Protein AF-A0A819N0I3-F1 (afdb_monomer_lite)

Radius of gyration: 22.94 Å; chains: 1; bounding box: 44×34×53 Å

pLDDT: mean 92.09, std 8.11, range [48.84, 97.81]

Secondary structure (DSSP, 8-state):
---SGGGS-HHHHHHHHHHHHHHT---SPPPHHHHHHHHHHHHSHHHHHHHHHHHH--HHHHHHHHHHHHHHHHHHHHHHHH-SSS-HHHHHHHHHHHH--

Sequence (101 aa):
MIDRIDQMPKQFQMIKQNFLKVFIGTKSQQSRTIECATFVNTNMDFAVAKLYIQKYFDENARNQSMEMIEYIRNAFVDIVQLSSWMDPVSKSKAIEKVSSK

Structure (mmCIF, N/CA/C/O backbone):
data_AF-A0A819N0I3-F1
#
_entry.id   AF-A0A819N0I3-F1
#
loop_
_atom_site.group_PDB
_atom_site.id
_atom_site.type_symbol
_atom_site.label_atom_id
_atom_site.label_alt_id
_atom_site.label_comp_id
_atom_site.label_asym_id
_atom_site.label_entity_id
_atom_site.label_seq_id
_atom_site.pdbx_PDB_ins_code
_atom_site.Cartn_x
_atom_site.Cartn_y
_atom_site.Cartn_z
_atom_site.occupancy
_atom_site.B_iso_or_equiv
_atom_site.auth_seq_id
_atom_site.auth_comp_id
_atom_site.auth_asym_id
_atom_site.auth_atom_id
_atom_site.pdbx_PDB_model_num
ATOM 1 N N . MET A 1 1 ? -6.134 2.658 -18.671 1.00 48.84 1 MET A N 1
ATOM 2 C CA . MET A 1 1 ? -5.833 2.417 -20.100 1.00 48.84 1 MET A CA 1
ATOM 3 C C . MET A 1 1 ? -4.337 2.183 -20.204 1.00 48.84 1 MET A C 1
ATOM 5 O O . MET A 1 1 ? -3.594 3.033 -19.736 1.00 48.84 1 MET A O 1
ATOM 9 N N . ILE A 1 2 ? -3.900 1.023 -20.699 1.00 57.78 2 ILE A N 1
ATOM 10 C CA . ILE A 1 2 ? -2.467 0.731 -20.854 1.00 57.78 2 ILE A CA 1
ATOM 11 C C . ILE A 1 2 ? -1.966 1.528 -22.058 1.00 57.78 2 ILE A C 1
ATOM 13 O O . ILE A 1 2 ? -2.455 1.327 -23.171 1.00 57.78 2 ILE A O 1
ATOM 17 N N . ASP A 1 3 ? -1.026 2.441 -21.830 1.00 70.38 3 ASP A N 1
ATOM 18 C CA . ASP A 1 3 ? -0.362 3.166 -22.907 1.00 70.38 3 ASP A CA 1
ATOM 19 C C . ASP A 1 3 ? 0.534 2.198 -23.691 1.00 70.38 3 ASP A C 1
ATOM 21 O O . ASP A 1 3 ? 1.431 1.559 -23.141 1.00 70.38 3 ASP A O 1
ATOM 25 N N . ARG A 1 4 ? 0.252 2.050 -24.988 1.00 83.44 4 ARG A N 1
ATOM 26 C CA . ARG A 1 4 ? 0.961 1.115 -25.868 1.00 83.44 4 ARG A CA 1
ATOM 27 C C . ARG A 1 4 ? 2.228 1.709 -26.471 1.00 83.44 4 ARG A C 1
ATOM 29 O O . ARG A 1 4 ? 3.032 0.947 -27.001 1.00 83.44 4 ARG A O 1
ATOM 36 N N . ILE A 1 5 ? 2.438 3.025 -26.373 1.00 87.81 5 ILE A N 1
ATOM 37 C CA . ILE A 1 5 ? 3.604 3.710 -26.955 1.00 87.81 5 ILE A CA 1
ATOM 38 C C . ILE A 1 5 ? 4.918 3.164 -26.375 1.00 87.81 5 ILE A C 1
ATOM 40 O O . ILE A 1 5 ? 5.910 3.031 -27.089 1.00 87.81 5 ILE A O 1
ATOM 44 N N . ASP A 1 6 ? 4.899 2.748 -25.113 1.00 83.69 6 ASP A N 1
ATOM 45 C CA . ASP A 1 6 ? 6.036 2.162 -24.392 1.00 83.69 6 ASP A CA 1
ATOM 46 C C . ASP A 1 6 ? 6.476 0.787 -24.947 1.00 83.69 6 ASP A C 1
ATOM 48 O O . ASP A 1 6 ? 7.616 0.345 -24.773 1.00 83.69 6 ASP A O 1
ATOM 52 N N . GLN A 1 7 ? 5.590 0.114 -25.687 1.00 85.56 7 GLN A N 1
ATOM 53 C CA . GLN A 1 7 ? 5.864 -1.154 -26.375 1.00 85.56 7 GLN A CA 1
ATOM 54 C C . GLN A 1 7 ? 6.273 -0.953 -27.844 1.00 85.56 7 GLN A C 1
ATOM 56 O O . GLN A 1 7 ? 6.647 -1.910 -28.520 1.00 85.56 7 GLN A O 1
ATOM 61 N N . MET A 1 8 ? 6.206 0.280 -28.353 1.00 89.75 8 MET A N 1
ATOM 62 C CA . MET A 1 8 ? 6.545 0.618 -29.735 1.00 89.75 8 MET A CA 1
ATOM 63 C C . MET A 1 8 ? 8.047 0.901 -29.902 1.00 89.75 8 MET A C 1
ATOM 65 O O . MET A 1 8 ? 8.758 1.100 -28.914 1.00 89.75 8 MET A O 1
ATOM 69 N N . PRO A 1 9 ? 8.560 0.965 -31.147 1.00 92.25 9 PRO A N 1
ATOM 70 C CA . PRO A 1 9 ? 9.939 1.367 -31.412 1.00 92.25 9 PRO A CA 1
ATOM 71 C C . PRO A 1 9 ? 10.308 2.730 -30.807 1.00 92.25 9 PRO A C 1
ATOM 73 O O . PRO A 1 9 ? 9.457 3.610 -30.648 1.00 92.25 9 PRO A O 1
ATOM 76 N N . LYS A 1 10 ? 11.610 2.935 -30.553 1.00 89.88 10 LYS A N 1
ATOM 77 C CA . LYS A 1 10 ? 12.171 4.120 -29.867 1.00 89.88 10 LYS A CA 1
ATOM 78 C C . LYS A 1 10 ? 11.655 5.463 -30.392 1.00 89.88 10 LYS A C 1
ATOM 80 O O . LYS A 1 10 ? 11.473 6.380 -29.602 1.00 89.88 10 LYS A O 1
ATOM 85 N N . GLN A 1 11 ? 11.388 5.576 -31.692 1.00 93.75 11 GLN A N 1
ATOM 86 C CA . GLN A 1 11 ? 10.871 6.805 -32.302 1.00 93.75 11 GLN A CA 1
ATOM 87 C C . GLN A 1 11 ? 9.548 7.279 -31.675 1.00 93.75 11 GLN A C 1
ATOM 89 O O . GLN A 1 11 ? 9.389 8.464 -31.402 1.00 93.75 11 GLN A O 1
ATOM 94 N N . PHE A 1 12 ? 8.625 6.362 -31.374 1.00 92.75 12 PHE A N 1
ATOM 95 C CA . PHE A 1 12 ? 7.338 6.698 -30.760 1.00 92.75 12 PHE A CA 1
ATOM 96 C C . PHE A 1 12 ? 7.503 7.022 -29.276 1.00 92.75 12 PHE A C 1
ATOM 98 O O . PHE A 1 12 ? 6.917 7.982 -28.777 1.00 92.75 12 PHE A O 1
ATOM 105 N N . GLN A 1 13 ? 8.372 6.274 -28.591 1.00 89.88 13 GLN A N 1
ATOM 106 C CA . GLN A 1 13 ? 8.719 6.546 -27.198 1.00 89.88 13 GLN A CA 1
ATOM 107 C C . GLN A 1 13 ? 9.308 7.954 -27.044 1.00 89.88 13 GLN A C 1
ATOM 109 O O . GLN A 1 13 ? 8.893 8.693 -26.159 1.00 89.88 13 GLN A O 1
ATOM 114 N N . MET A 1 14 ? 10.206 8.376 -27.942 1.00 90.81 14 MET A N 1
ATOM 115 C CA . MET A 1 14 ? 10.798 9.721 -27.927 1.00 90.81 14 MET A CA 1
ATOM 116 C C . MET A 1 14 ? 9.756 10.832 -28.086 1.00 90.81 14 MET A C 1
ATOM 118 O O . MET A 1 14 ? 9.841 11.844 -27.393 1.00 90.81 14 MET A O 1
ATOM 122 N N . ILE A 1 15 ? 8.750 10.643 -28.946 1.00 92.69 15 ILE A N 1
ATOM 123 C CA . ILE A 1 15 ? 7.648 11.607 -29.105 1.00 92.69 15 ILE A CA 1
ATOM 124 C C . ILE A 1 15 ? 6.899 11.775 -27.777 1.00 92.69 15 ILE A C 1
ATOM 126 O O . ILE A 1 15 ? 6.701 12.902 -27.318 1.00 92.69 15 ILE A O 1
ATOM 130 N N . LYS A 1 16 ? 6.557 10.663 -27.113 1.00 90.94 16 LYS A N 1
ATOM 131 C CA . LYS A 1 16 ? 5.940 10.687 -25.779 1.00 90.94 16 LYS A CA 1
ATOM 132 C C . LYS A 1 16 ? 6.842 11.367 -24.746 1.00 90.94 16 LYS A C 1
ATOM 134 O O . LYS A 1 16 ? 6.359 12.195 -23.982 1.00 90.94 16 LYS A O 1
ATOM 139 N N . GLN A 1 17 ? 8.144 11.081 -24.738 1.00 90.00 17 GLN A N 1
ATOM 140 C CA . GLN A 1 17 ? 9.086 11.716 -23.808 1.00 90.00 17 GLN A CA 1
ATOM 141 C C . GLN A 1 17 ? 9.166 13.236 -24.001 1.00 90.00 17 GLN A C 1
ATOM 143 O O . GLN A 1 17 ? 9.170 13.978 -23.020 1.00 90.00 17 GLN A O 1
ATOM 148 N N . ASN A 1 18 ? 9.172 13.716 -25.247 1.00 92.62 18 ASN A N 1
ATOM 149 C CA . ASN A 1 18 ? 9.160 15.151 -25.540 1.00 92.62 18 ASN A CA 1
ATOM 150 C C . ASN A 1 18 ? 7.886 15.827 -25.022 1.00 92.62 18 ASN A C 1
ATOM 152 O O . ASN A 1 18 ? 7.962 16.904 -24.432 1.00 92.62 18 ASN A O 1
ATOM 156 N N . PHE A 1 19 ? 6.733 15.177 -25.190 1.00 92.94 19 PHE A N 1
ATOM 157 C CA . PHE A 1 19 ? 5.475 15.656 -24.623 1.00 92.94 19 PHE A CA 1
ATOM 158 C C . PHE A 1 19 ? 5.527 15.704 -23.089 1.00 92.94 19 PHE A C 1
ATOM 160 O O . PHE A 1 19 ? 5.252 16.749 -22.501 1.00 92.94 19 PHE A O 1
ATOM 167 N N . LEU A 1 20 ? 5.942 14.613 -22.434 1.00 93.00 20 LEU A N 1
ATOM 168 C CA . LEU A 1 20 ? 6.019 14.534 -20.970 1.00 93.00 20 LEU A CA 1
ATOM 169 C C . LEU A 1 20 ? 6.994 15.561 -20.378 1.00 93.00 20 LEU A C 1
ATOM 171 O O . LEU A 1 20 ? 6.715 16.142 -19.328 1.00 93.00 20 LEU A O 1
ATOM 175 N N . LYS A 1 21 ? 8.098 15.853 -21.076 1.00 94.19 21 LYS A N 1
ATOM 176 C CA . LYS A 1 21 ? 9.059 16.887 -20.673 1.00 94.19 21 LYS A CA 1
ATOM 177 C C . LYS A 1 21 ? 8.413 18.267 -20.558 1.00 94.19 21 LYS A C 1
ATOM 179 O O . LYS A 1 21 ? 8.743 19.001 -19.633 1.00 94.19 21 LYS A O 1
ATOM 184 N N . VAL A 1 22 ? 7.506 18.616 -21.469 1.00 95.62 22 VAL A N 1
ATOM 185 C CA . VAL A 1 22 ? 6.786 19.899 -21.435 1.00 95.62 22 VAL A CA 1
ATOM 186 C C . VAL A 1 22 ? 5.604 19.843 -20.468 1.00 95.62 22 VAL A C 1
ATOM 188 O O . VAL A 1 22 ? 5.393 20.783 -19.711 1.00 95.62 22 VAL A O 1
ATOM 191 N N . PHE A 1 23 ? 4.852 18.742 -20.470 1.00 95.19 23 PHE A N 1
ATOM 192 C CA . PHE A 1 23 ? 3.599 18.620 -19.724 1.00 95.19 23 PHE A CA 1
ATOM 193 C C . PHE A 1 23 ? 3.799 18.497 -18.206 1.00 95.19 23 PHE A C 1
ATOM 195 O O . PHE A 1 23 ? 3.109 19.163 -17.442 1.00 95.19 23 PHE A O 1
ATOM 202 N N . ILE A 1 24 ? 4.742 17.657 -17.765 1.00 95.00 24 ILE A N 1
ATOM 203 C CA . ILE A 1 24 ? 4.990 17.364 -16.338 1.00 95.00 24 ILE A CA 1
ATOM 204 C C . ILE A 1 24 ? 6.450 17.579 -15.920 1.00 95.00 24 ILE A C 1
ATOM 206 O O . ILE A 1 24 ? 6.819 17.280 -14.787 1.00 95.00 24 ILE A O 1
ATOM 210 N N . GLY A 1 25 ? 7.303 18.089 -16.813 1.00 93.06 25 GLY A N 1
ATOM 211 C CA . GLY A 1 25 ? 8.680 18.442 -16.465 1.00 93.06 25 GLY A CA 1
ATOM 212 C C . GLY A 1 25 ? 9.634 17.253 -16.319 1.00 93.06 25 GLY A C 1
ATOM 213 O O . GLY A 1 25 ? 10.660 17.374 -15.645 1.00 93.06 25 GLY A O 1
ATOM 214 N N . THR A 1 26 ? 9.339 16.093 -16.918 1.00 89.38 26 THR A N 1
ATOM 215 C CA . THR A 1 26 ? 10.240 14.929 -16.836 1.00 89.38 26 THR A CA 1
ATOM 216 C C . THR A 1 26 ? 11.593 15.220 -17.480 1.00 89.38 26 THR A C 1
ATOM 218 O O . THR A 1 26 ? 11.671 15.664 -18.625 1.00 89.38 26 THR A O 1
ATOM 221 N N . LYS A 1 27 ? 12.679 14.925 -16.754 1.00 81.50 27 LYS A N 1
ATOM 222 C CA . LYS A 1 27 ? 14.055 15.185 -17.211 1.00 81.50 27 LYS A CA 1
ATOM 223 C C . LYS A 1 27 ? 14.618 14.083 -18.111 1.00 81.50 27 LYS A C 1
ATOM 225 O O . LYS A 1 27 ? 15.418 14.378 -18.995 1.00 81.50 27 LYS A O 1
ATOM 230 N N . SER A 1 28 ? 14.214 12.834 -17.895 1.00 80.25 28 SER A N 1
ATOM 231 C CA . SER A 1 28 ? 14.686 11.677 -18.656 1.00 80.25 28 SER A CA 1
ATOM 232 C C . SER A 1 28 ? 13.640 10.569 -18.685 1.00 80.25 28 SER A C 1
ATOM 234 O O . SER A 1 28 ? 12.778 10.494 -17.808 1.00 80.25 28 SER A O 1
ATOM 236 N N . GLN A 1 29 ? 13.766 9.676 -19.667 1.00 80.00 29 GLN A N 1
ATOM 237 C CA . GLN A 1 29 ? 12.993 8.441 -19.704 1.00 80.00 29 GLN A CA 1
ATOM 238 C C . GLN A 1 29 ? 13.341 7.571 -18.490 1.00 80.00 29 GLN A C 1
ATOM 240 O O . GLN A 1 29 ? 14.496 7.505 -18.058 1.00 80.00 29 GLN A O 1
ATOM 245 N N . GLN A 1 30 ? 12.330 6.904 -17.941 1.00 83.31 30 GLN A N 1
ATOM 246 C CA . GLN A 1 30 ? 12.518 5.910 -16.895 1.00 83.31 30 GLN A CA 1
ATOM 247 C C . GLN A 1 30 ? 13.385 4.751 -17.411 1.00 83.31 30 GLN A C 1
ATOM 249 O O . GLN A 1 30 ? 13.295 4.357 -18.572 1.00 83.31 30 GLN A O 1
ATOM 254 N N . SER A 1 31 ? 14.237 4.194 -16.549 1.00 90.38 31 SER A N 1
ATOM 255 C CA . SER A 1 31 ? 15.035 3.016 -16.905 1.00 90.38 31 SER A CA 1
ATOM 256 C C . SER A 1 31 ? 14.138 1.852 -17.332 1.00 90.38 31 SER A C 1
ATOM 258 O O . SER A 1 31 ? 13.134 1.567 -16.672 1.00 90.38 31 SER A O 1
ATOM 260 N N . ARG A 1 32 ? 14.558 1.124 -18.376 1.00 87.56 32 ARG A N 1
ATOM 261 C CA . ARG A 1 32 ? 13.832 -0.040 -18.900 1.00 87.56 32 ARG A CA 1
ATOM 262 C C . ARG A 1 32 ? 13.577 -1.101 -17.831 1.00 87.56 32 ARG A C 1
ATOM 264 O O . ARG A 1 32 ? 12.528 -1.731 -17.835 1.00 87.56 32 ARG A O 1
ATOM 271 N N . THR A 1 33 ? 14.502 -1.282 -16.890 1.00 92.94 33 THR A N 1
ATOM 272 C CA . THR A 1 33 ? 14.330 -2.238 -15.786 1.00 92.94 33 THR A CA 1
ATOM 273 C C . THR A 1 33 ? 13.141 -1.870 -14.906 1.00 92.94 33 THR A C 1
ATOM 275 O O . THR A 1 33 ? 12.347 -2.737 -14.548 1.00 92.94 33 THR A O 1
ATOM 278 N N . ILE A 1 34 ? 12.994 -0.584 -14.582 1.00 91.88 34 ILE A N 1
ATOM 279 C CA . ILE A 1 34 ? 11.895 -0.107 -13.738 1.00 91.88 34 ILE A CA 1
ATOM 280 C C . ILE A 1 34 ? 10.577 -0.174 -14.513 1.00 91.88 34 ILE A C 1
ATOM 282 O O . ILE A 1 34 ? 9.562 -0.581 -13.956 1.00 91.88 34 ILE A O 1
ATOM 286 N N . GLU A 1 35 ? 10.599 0.159 -15.803 1.00 88.75 35 GLU A N 1
ATOM 287 C CA . GLU A 1 35 ? 9.441 0.047 -16.692 1.00 88.75 35 GLU A CA 1
ATOM 288 C C . GLU A 1 35 ? 8.929 -1.403 -16.767 1.00 88.75 35 GLU A C 1
ATOM 290 O O . GLU A 1 35 ? 7.750 -1.657 -16.528 1.00 88.75 35 GLU A O 1
ATOM 295 N N . CYS A 1 36 ? 9.821 -2.374 -17.000 1.00 91.00 36 CYS A N 1
ATOM 296 C CA . CYS A 1 36 ? 9.471 -3.795 -17.018 1.00 91.00 36 CYS A CA 1
ATOM 297 C C . CYS A 1 36 ? 8.950 -4.281 -15.657 1.00 91.00 36 CYS A C 1
ATOM 299 O O . CYS A 1 36 ? 7.942 -4.984 -15.608 1.00 91.00 36 CYS A O 1
ATOM 301 N N . ALA A 1 37 ? 9.600 -3.896 -14.553 1.00 93.94 37 ALA A N 1
ATOM 302 C CA . ALA A 1 37 ? 9.146 -4.258 -13.209 1.00 93.94 37 ALA A CA 1
ATOM 303 C C . ALA A 1 37 ? 7.744 -3.697 -12.919 1.00 93.94 37 ALA A C 1
ATOM 305 O O . ALA A 1 37 ? 6.874 -4.419 -12.436 1.00 93.94 37 ALA A O 1
ATOM 306 N N . THR A 1 38 ? 7.502 -2.437 -13.287 1.00 92.25 38 THR A N 1
ATOM 307 C CA . THR A 1 38 ? 6.196 -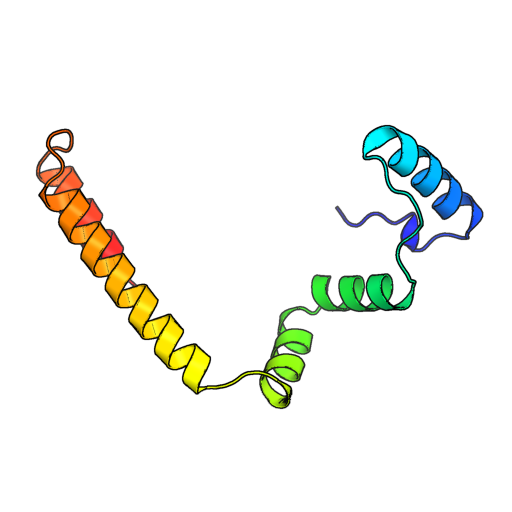1.777 -13.142 1.00 92.25 38 THR A CA 1
ATOM 308 C C . THR A 1 38 ? 5.136 -2.463 -13.999 1.00 92.25 38 THR A C 1
ATOM 310 O O . THR A 1 38 ? 4.031 -2.714 -13.519 1.00 92.25 38 THR A O 1
ATOM 313 N N . PHE A 1 39 ? 5.464 -2.820 -15.244 1.00 91.38 39 PHE A N 1
ATOM 314 C CA . PHE A 1 39 ? 4.551 -3.524 -16.141 1.00 91.38 39 PHE A CA 1
ATOM 315 C C . PHE A 1 39 ? 4.118 -4.877 -15.567 1.00 91.38 39 PHE A C 1
ATOM 317 O O . PHE A 1 39 ? 2.921 -5.155 -15.496 1.00 91.38 39 PHE A O 1
ATOM 324 N N . VAL A 1 40 ? 5.066 -5.701 -15.111 1.00 94.31 40 VAL A N 1
ATOM 325 C CA . VAL A 1 40 ? 4.743 -7.002 -14.503 1.00 94.31 40 VAL A CA 1
ATOM 326 C C . VAL A 1 40 ? 3.941 -6.805 -13.220 1.00 94.31 40 VAL A C 1
ATOM 328 O O . VAL A 1 40 ? 2.919 -7.459 -13.053 1.00 94.31 40 VAL A O 1
ATOM 331 N N . ASN A 1 41 ? 4.328 -5.860 -12.360 1.00 95.44 41 ASN A N 1
ATOM 332 C CA . ASN A 1 41 ? 3.586 -5.574 -11.134 1.00 95.44 41 ASN A CA 1
ATOM 333 C C . ASN A 1 41 ? 2.164 -5.057 -11.405 1.00 95.44 41 ASN A C 1
ATOM 335 O O . ASN A 1 41 ? 1.274 -5.316 -10.618 1.00 95.44 41 ASN A O 1
ATOM 339 N N . THR A 1 42 ? 1.919 -4.368 -12.521 1.00 93.69 42 THR A N 1
ATOM 340 C CA . THR A 1 42 ? 0.569 -3.892 -12.881 1.00 93.69 42 THR A CA 1
ATOM 341 C C . THR A 1 42 ? -0.332 -5.024 -13.382 1.00 93.69 42 THR A C 1
ATOM 343 O O . THR A 1 42 ? -1.542 -4.974 -13.196 1.00 93.69 42 THR A O 1
ATOM 346 N N . ASN A 1 43 ? 0.238 -6.037 -14.041 1.00 93.75 43 ASN A N 1
ATOM 347 C CA . ASN A 1 43 ? -0.530 -7.140 -14.633 1.00 93.75 43 ASN A CA 1
ATOM 348 C C . ASN A 1 43 ? -0.593 -8.387 -13.735 1.00 93.75 43 ASN A C 1
ATOM 350 O O . ASN A 1 43 ? -1.465 -9.231 -13.919 1.00 93.75 43 ASN A O 1
ATOM 354 N N . MET A 1 44 ? 0.357 -8.538 -12.812 1.00 96.56 44 MET A N 1
ATOM 355 C CA . MET A 1 44 ? 0.548 -9.719 -11.965 1.00 96.56 44 MET A CA 1
ATOM 356 C C . MET A 1 44 ? 0.888 -9.313 -10.523 1.00 96.56 44 MET A C 1
ATOM 358 O O . MET A 1 44 ? 1.742 -9.931 -9.880 1.00 96.56 44 MET A O 1
ATOM 362 N N . ASP A 1 45 ? 0.236 -8.263 -10.030 1.00 96.31 45 ASP A N 1
ATOM 363 C CA . ASP A 1 45 ? 0.438 -7.667 -8.704 1.00 96.31 45 ASP A CA 1
ATOM 364 C C . ASP A 1 45 ? 0.488 -8.705 -7.577 1.00 96.31 45 ASP A C 1
ATOM 366 O O . ASP A 1 45 ? 1.448 -8.726 -6.811 1.00 96.31 45 ASP A O 1
ATOM 370 N N . PHE A 1 46 ? -0.467 -9.635 -7.507 1.00 97.31 46 PHE A N 1
ATOM 371 C CA . PHE A 1 46 ? -0.499 -10.660 -6.460 1.00 97.31 46 PHE A CA 1
ATOM 372 C C . PHE A 1 46 ? 0.690 -11.626 -6.522 1.00 97.31 46 PHE A C 1
ATOM 374 O O . PHE A 1 46 ? 1.224 -12.027 -5.485 1.00 97.31 46 PHE A O 1
ATOM 381 N N . ALA A 1 47 ? 1.125 -12.006 -7.725 1.00 97.62 47 ALA A N 1
ATOM 382 C CA . ALA A 1 47 ? 2.261 -12.909 -7.891 1.00 97.62 47 ALA A CA 1
ATOM 383 C C . ALA A 1 47 ? 3.570 -12.222 -7.480 1.00 97.62 47 ALA A C 1
ATOM 385 O O . ALA A 1 47 ? 4.370 -12.803 -6.743 1.00 97.62 47 ALA A O 1
ATOM 386 N N . VAL A 1 48 ? 3.759 -10.967 -7.903 1.00 97.25 48 VAL A N 1
ATOM 387 C CA . VAL A 1 48 ? 4.913 -10.147 -7.510 1.00 97.25 48 VAL A CA 1
ATOM 388 C C . VAL A 1 48 ? 4.896 -9.880 -6.004 1.00 97.25 48 VAL A C 1
ATOM 390 O O . VAL A 1 48 ? 5.920 -10.060 -5.345 1.00 97.25 48 VAL A O 1
ATOM 393 N N . ALA A 1 49 ? 3.736 -9.541 -5.436 1.00 96.88 49 ALA A N 1
ATOM 394 C CA . ALA A 1 49 ? 3.567 -9.308 -4.006 1.00 96.88 49 ALA A CA 1
ATOM 395 C C . ALA A 1 49 ? 3.920 -10.549 -3.181 1.00 96.88 49 ALA A C 1
ATOM 397 O O . ALA A 1 49 ? 4.643 -10.433 -2.196 1.00 96.88 49 ALA A O 1
ATOM 398 N N . LYS A 1 50 ? 3.495 -11.749 -3.599 1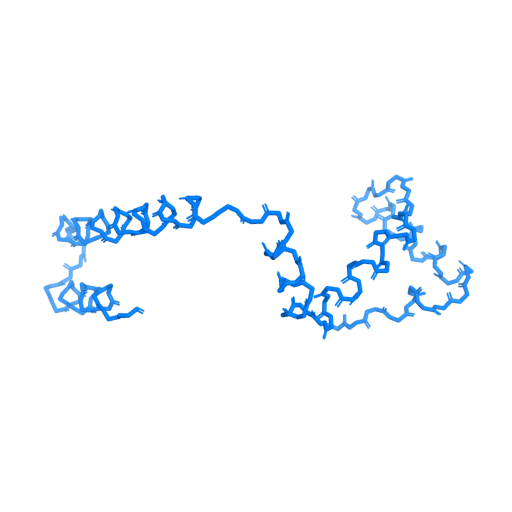.00 97.38 50 LYS A N 1
ATOM 399 C CA . LYS A 1 50 ? 3.870 -12.999 -2.920 1.00 97.38 50 LYS A CA 1
ATOM 400 C C . LYS A 1 50 ? 5.389 -13.182 -2.862 1.00 97.38 50 LYS A C 1
ATOM 402 O O . LYS A 1 50 ? 5.9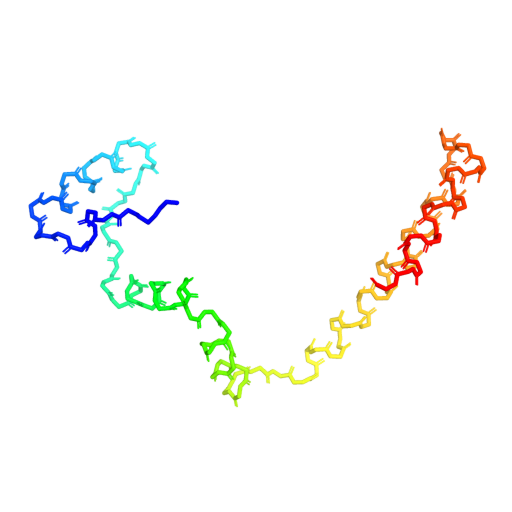19 -13.491 -1.796 1.00 97.38 50 LYS A O 1
ATOM 407 N N . LEU A 1 51 ? 6.082 -12.980 -3.984 1.00 97.00 51 LEU A N 1
ATOM 408 C CA . LEU A 1 51 ? 7.545 -13.085 -4.044 1.00 97.00 51 LEU A CA 1
ATOM 409 C C . LEU A 1 51 ? 8.230 -12.023 -3.176 1.00 97.00 51 LEU A C 1
ATOM 411 O O . LEU A 1 51 ? 9.222 -12.315 -2.511 1.00 97.00 51 LEU A O 1
ATOM 415 N N . TYR A 1 52 ? 7.692 -10.802 -3.161 1.00 96.31 52 TYR A N 1
ATOM 416 C CA . TYR A 1 52 ? 8.194 -9.725 -2.315 1.00 96.31 52 TYR A CA 1
ATOM 417 C C . TYR A 1 52 ? 8.039 -10.061 -0.828 1.00 96.31 52 TYR A C 1
ATOM 419 O O . TYR A 1 52 ? 9.006 -9.952 -0.076 1.00 96.31 52 TYR A O 1
ATOM 427 N N . ILE A 1 53 ? 6.856 -10.534 -0.422 1.00 95.75 53 ILE A N 1
ATOM 428 C CA . ILE A 1 53 ? 6.554 -10.892 0.967 1.00 95.75 53 ILE A CA 1
ATOM 429 C C . ILE A 1 53 ? 7.512 -11.970 1.467 1.00 95.75 53 ILE A C 1
ATOM 431 O O . ILE A 1 53 ? 8.138 -11.795 2.505 1.00 95.75 53 ILE A O 1
ATOM 435 N N . GLN A 1 54 ? 7.698 -13.037 0.687 1.00 95.38 54 GLN A N 1
ATOM 436 C CA . GLN A 1 54 ? 8.585 -14.146 1.050 1.00 95.38 54 GLN A CA 1
ATOM 437 C C . GLN A 1 54 ? 10.040 -13.726 1.284 1.00 95.38 54 GLN A C 1
ATOM 439 O O . GLN A 1 54 ? 10.753 -14.406 2.018 1.00 95.38 54 GLN A O 1
ATOM 444 N N . LYS A 1 55 ? 10.502 -12.654 0.632 1.00 96.56 55 LYS A N 1
ATOM 445 C CA . LYS A 1 55 ? 11.911 -12.254 0.659 1.00 96.56 55 LYS A CA 1
ATOM 446 C C . LYS A 1 55 ? 12.201 -11.068 1.575 1.00 96.56 55 LYS A C 1
ATOM 448 O O . LYS A 1 55 ? 13.308 -10.982 2.097 1.00 96.56 55 LYS A O 1
ATOM 453 N N . TYR A 1 56 ? 11.257 -10.142 1.719 1.00 96.12 56 TYR A N 1
ATOM 454 C CA . TYR A 1 56 ? 11.526 -8.830 2.311 1.00 96.12 56 TYR A CA 1
ATOM 455 C C . TYR A 1 56 ? 10.547 -8.411 3.403 1.00 96.12 56 TYR A C 1
ATOM 457 O O . TYR A 1 56 ? 10.825 -7.439 4.100 1.00 96.12 56 TYR A O 1
ATOM 465 N N . PHE A 1 57 ? 9.395 -9.069 3.535 1.00 95.00 57 PHE A N 1
ATOM 466 C CA . PHE A 1 57 ? 8.364 -8.597 4.450 1.00 95.00 57 PHE A CA 1
ATOM 467 C C . PHE A 1 57 ? 8.543 -9.181 5.850 1.00 95.00 57 PHE A C 1
ATOM 469 O O . PHE A 1 57 ? 8.621 -10.395 6.022 1.00 95.00 57 PHE A O 1
ATOM 476 N N . ASP A 1 58 ? 8.584 -8.294 6.842 1.00 94.44 58 ASP A N 1
ATOM 477 C CA . ASP A 1 58 ? 8.683 -8.641 8.256 1.00 94.44 58 ASP A CA 1
ATOM 478 C C . ASP A 1 58 ? 7.286 -8.861 8.857 1.00 94.44 58 ASP A C 1
ATOM 480 O O . ASP A 1 58 ? 6.423 -7.978 8.821 1.00 94.44 58 ASP A O 1
ATOM 484 N N . GLU A 1 59 ? 7.059 -10.035 9.446 1.00 92.69 59 GLU A N 1
ATOM 485 C CA . GLU A 1 59 ? 5.805 -10.344 10.135 1.00 92.69 59 GLU A CA 1
ATOM 486 C C . GLU A 1 59 ? 5.558 -9.431 11.344 1.00 92.69 59 GLU A C 1
ATOM 488 O O . GLU A 1 59 ? 4.404 -9.133 11.660 1.00 92.69 59 GLU A O 1
ATOM 493 N N . ASN A 1 60 ? 6.606 -8.917 11.994 1.00 94.88 60 ASN A N 1
ATOM 494 C CA . ASN A 1 60 ? 6.438 -7.985 13.104 1.00 94.88 60 ASN A CA 1
ATOM 495 C C . ASN A 1 60 ? 5.857 -6.643 12.629 1.00 94.88 60 ASN A C 1
ATOM 497 O O . ASN A 1 60 ? 4.946 -6.100 13.255 1.00 94.88 60 ASN A O 1
ATOM 501 N N . ALA A 1 61 ? 6.292 -6.157 11.462 1.00 94.75 61 ALA A N 1
ATOM 502 C CA . ALA A 1 61 ? 5.727 -4.957 10.845 1.00 94.75 61 ALA A CA 1
A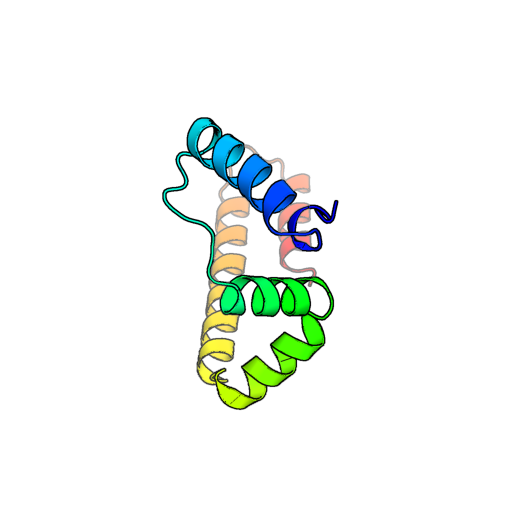TOM 503 C C . ALA A 1 61 ? 4.228 -5.124 10.532 1.00 94.75 61 ALA A C 1
ATOM 505 O O . ALA A 1 61 ? 3.455 -4.170 10.664 1.00 94.75 61 ALA A O 1
ATOM 506 N N . ARG A 1 62 ? 3.782 -6.342 10.182 1.00 94.19 62 ARG A N 1
ATOM 507 C CA . ARG A 1 62 ? 2.350 -6.653 10.030 1.00 94.19 62 ARG A CA 1
ATOM 508 C C . ARG A 1 62 ? 1.604 -6.511 11.348 1.00 94.19 62 ARG A C 1
ATOM 510 O O . ARG A 1 62 ? 0.552 -5.882 11.366 1.00 94.19 62 ARG A O 1
ATOM 517 N N . ASN A 1 63 ? 2.128 -7.082 12.428 1.00 96.50 63 ASN A N 1
ATOM 518 C CA . ASN A 1 63 ? 1.469 -7.045 13.733 1.00 96.50 63 ASN A CA 1
ATOM 519 C C . ASN A 1 63 ? 1.348 -5.610 14.259 1.00 96.50 63 ASN A C 1
ATOM 521 O O . ASN A 1 63 ? 0.257 -5.200 14.648 1.00 96.50 63 ASN A O 1
ATOM 525 N N . GLN A 1 64 ? 2.419 -4.820 14.156 1.00 97.00 64 GLN A N 1
ATOM 526 C CA . GLN A 1 64 ? 2.404 -3.398 14.513 1.00 97.00 64 GLN A CA 1
ATOM 527 C C . GLN A 1 64 ? 1.404 -2.600 13.668 1.00 97.00 64 GLN A C 1
ATOM 529 O O . GLN A 1 64 ? 0.672 -1.758 14.183 1.00 97.00 64 GLN A O 1
ATOM 534 N N . SER A 1 65 ? 1.329 -2.888 12.365 1.00 96.88 65 SER A N 1
ATOM 535 C CA . SER A 1 65 ? 0.359 -2.232 11.483 1.00 96.88 65 SER A CA 1
ATOM 536 C C . SER A 1 65 ? -1.082 -2.589 11.855 1.00 96.88 65 SER A C 1
ATOM 538 O O . SER A 1 65 ? -1.945 -1.717 11.839 1.00 96.88 65 SER A O 1
ATOM 540 N N . MET A 1 66 ? -1.351 -3.848 12.219 1.00 96.50 66 MET A N 1
ATOM 541 C CA . MET A 1 66 ? -2.674 -4.278 12.684 1.00 96.50 66 MET A CA 1
ATOM 542 C C . MET A 1 66 ? -3.067 -3.577 13.987 1.00 96.50 66 MET A C 1
ATOM 544 O O . MET A 1 66 ? -4.190 -3.099 14.098 1.00 96.50 66 MET A O 1
ATOM 548 N N . GLU A 1 67 ? -2.139 -3.451 14.934 1.00 97.12 67 GLU A N 1
ATOM 549 C CA . GLU A 1 67 ? -2.356 -2.712 16.181 1.00 97.12 67 GLU A CA 1
ATOM 550 C C . GLU A 1 67 ? -2.670 -1.229 15.913 1.00 97.12 67 GLU A C 1
ATOM 552 O O . GLU A 1 67 ? -3.637 -0.681 16.439 1.00 97.12 67 GLU A O 1
ATOM 557 N N . MET A 1 68 ? -1.917 -0.593 15.009 1.00 97.81 68 MET A N 1
ATOM 558 C CA . MET A 1 68 ? -2.163 0.791 14.599 1.00 97.81 68 MET A CA 1
ATOM 559 C C . MET A 1 68 ? -3.546 0.977 13.960 1.00 97.81 68 MET A C 1
ATOM 561 O O . MET A 1 68 ? -4.205 1.986 14.209 1.00 97.81 68 MET A O 1
ATOM 565 N N . ILE A 1 69 ? -4.009 0.015 13.156 1.00 96.19 69 ILE A N 1
ATOM 566 C CA . ILE A 1 69 ? -5.355 0.052 12.569 1.00 96.19 69 ILE A CA 1
ATOM 567 C C . ILE A 1 69 ? -6.422 0.015 13.670 1.00 96.19 69 ILE A C 1
ATOM 569 O O . ILE A 1 69 ? -7.381 0.784 13.595 1.00 96.19 69 ILE A O 1
ATOM 573 N N . GLU A 1 70 ? -6.252 -0.808 14.707 1.00 95.69 70 GLU A N 1
ATOM 574 C CA . GLU A 1 70 ? -7.181 -0.837 15.845 1.00 95.69 70 GLU A CA 1
ATOM 575 C C . GLU A 1 70 ? -7.189 0.489 16.613 1.00 95.69 70 GLU A C 1
ATOM 577 O O . GLU A 1 70 ? -8.257 1.008 16.943 1.00 95.69 70 GLU A O 1
ATOM 582 N N . TYR A 1 71 ? -6.023 1.110 16.820 1.00 97.12 71 TYR A N 1
ATOM 583 C CA . TYR A 1 71 ? -5.957 2.445 17.420 1.00 97.12 71 TYR A CA 1
ATOM 584 C C . TYR A 1 71 ? -6.696 3.499 16.591 1.00 97.12 71 TYR A C 1
ATOM 586 O O . TYR A 1 71 ? -7.442 4.304 17.147 1.00 97.12 71 TYR A O 1
ATOM 594 N N . ILE A 1 72 ? -6.551 3.471 15.263 1.00 96.69 72 ILE A N 1
ATOM 595 C CA . ILE A 1 72 ? -7.262 4.387 14.361 1.00 96.69 72 ILE A CA 1
ATOM 596 C C . ILE A 1 72 ? -8.776 4.139 14.405 1.00 96.69 72 ILE A C 1
ATOM 598 O O . ILE A 1 72 ? -9.550 5.098 14.439 1.00 96.69 72 ILE A O 1
ATOM 602 N N . ARG A 1 73 ? -9.215 2.874 14.434 1.00 95.62 73 ARG A N 1
ATOM 603 C CA . ARG A 1 73 ? -10.636 2.511 14.558 1.00 95.62 73 ARG A CA 1
ATOM 604 C C . ARG A 1 73 ? -11.239 3.047 15.855 1.00 95.62 73 ARG A C 1
ATOM 606 O O . ARG A 1 73 ? -12.296 3.672 15.808 1.00 95.62 73 ARG A O 1
ATOM 613 N N . ASN A 1 74 ? -10.551 2.873 16.981 1.00 95.69 74 ASN A N 1
ATOM 614 C CA . ASN A 1 74 ? -11.009 3.371 18.280 1.00 95.69 74 ASN A CA 1
ATOM 615 C C . ASN A 1 74 ? -11.079 4.902 18.309 1.00 95.69 74 ASN A C 1
ATOM 617 O O . ASN A 1 74 ? -12.114 5.463 18.660 1.00 95.69 74 ASN A O 1
ATOM 621 N N . ALA A 1 75 ? -10.035 5.581 17.824 1.00 96.81 75 ALA A N 1
ATOM 622 C CA . ALA A 1 75 ? -10.031 7.039 17.734 1.00 96.81 75 ALA A CA 1
ATOM 623 C C . ALA A 1 75 ? -11.176 7.572 16.854 1.00 96.81 75 ALA A C 1
ATOM 625 O O . ALA A 1 75 ? -11.784 8.595 17.165 1.00 96.81 75 ALA A O 1
ATOM 626 N N . PHE A 1 76 ? -11.513 6.876 15.764 1.00 96.38 76 PHE A N 1
ATOM 627 C CA . PHE A 1 76 ? -12.658 7.243 14.933 1.00 96.38 76 PHE A CA 1
ATOM 628 C C . PHE A 1 76 ? -13.989 7.116 15.686 1.00 96.38 76 PHE A C 1
ATOM 630 O O . PHE A 1 76 ? -14.842 7.997 15.563 1.00 96.38 76 PHE A O 1
ATOM 637 N N . VAL A 1 77 ? -14.174 6.051 16.474 1.00 96.12 77 VAL A N 1
ATOM 638 C CA . VAL A 1 77 ? -15.372 5.877 17.311 1.00 96.12 77 VAL A CA 1
ATOM 639 C C . VAL A 1 77 ? -15.513 7.043 18.290 1.00 96.12 77 VAL A C 1
ATOM 641 O O . VAL A 1 77 ? -16.591 7.637 18.356 1.00 96.12 77 VAL A O 1
ATOM 644 N N . ASP A 1 78 ? -14.430 7.434 18.962 1.00 96.50 78 ASP A N 1
ATOM 645 C CA . ASP A 1 78 ? -14.429 8.568 19.892 1.00 96.50 78 ASP A CA 1
ATOM 646 C C . ASP A 1 78 ? -14.821 9.878 19.188 1.00 96.50 78 ASP A C 1
ATOM 648 O O . ASP A 1 78 ? -15.685 10.621 19.660 1.00 96.50 78 ASP A O 1
ATOM 652 N N . ILE A 1 79 ? -14.251 10.137 18.004 1.00 96.56 79 ILE A N 1
ATOM 653 C CA . ILE A 1 79 ? -14.574 11.317 17.185 1.00 96.56 79 ILE A CA 1
ATOM 654 C C . ILE A 1 79 ? -16.064 11.345 16.820 1.00 96.56 79 ILE A C 1
ATOM 656 O O . ILE A 1 79 ? -16.715 12.388 16.930 1.00 96.56 79 ILE A O 1
ATOM 660 N N . VAL A 1 80 ? -16.629 10.211 16.399 1.00 96.62 80 VAL A N 1
ATOM 661 C CA . VAL A 1 80 ? -18.052 10.112 16.040 1.00 96.62 80 VAL A CA 1
ATOM 662 C C . VAL A 1 80 ? -18.949 10.328 17.258 1.00 96.62 80 VAL A C 1
ATOM 664 O O . VAL A 1 80 ? -19.968 11.017 17.156 1.00 96.62 80 VAL A O 1
ATOM 667 N N . GLN A 1 81 ? -18.581 9.784 18.417 1.00 95.19 81 GLN A N 1
ATOM 668 C CA . GLN A 1 81 ? -19.344 9.963 19.652 1.00 95.19 81 GLN A CA 1
ATOM 669 C C . GLN A 1 81 ? -19.372 11.433 20.088 1.00 95.19 81 GLN A C 1
ATOM 671 O O . GLN A 1 81 ? -20.453 11.965 20.369 1.00 95.19 81 GLN A O 1
ATOM 676 N N . LEU A 1 82 ? -18.217 12.104 20.065 1.00 95.81 82 LEU A N 1
ATOM 677 C CA . LEU A 1 82 ? -18.051 13.504 20.473 1.00 95.81 82 LEU A CA 1
ATOM 678 C C . LEU A 1 82 ? -18.581 14.519 19.448 1.00 95.81 82 LEU A C 1
ATOM 680 O O . LEU A 1 82 ? -18.790 15.683 19.786 1.00 95.81 82 LEU A O 1
ATOM 684 N N . SER A 1 83 ? -18.825 14.099 18.206 1.00 95.62 83 SER A N 1
ATOM 685 C CA . SER A 1 83 ? -19.330 14.968 17.142 1.00 95.62 83 SER A CA 1
ATOM 686 C C . SER A 1 83 ? -20.668 15.620 17.511 1.00 95.62 83 SER A C 1
ATOM 688 O O . SER A 1 83 ? -21.654 14.936 17.768 1.00 95.62 83 SER A O 1
ATOM 690 N N . SER A 1 84 ? -20.748 16.948 17.503 1.00 95.50 84 SER A N 1
ATOM 691 C CA . SER A 1 84 ? -21.991 17.676 17.802 1.00 95.50 84 SER A CA 1
ATOM 692 C C . SER A 1 84 ? -22.925 17.828 16.599 1.00 95.50 84 SER A C 1
ATOM 694 O O . SER A 1 8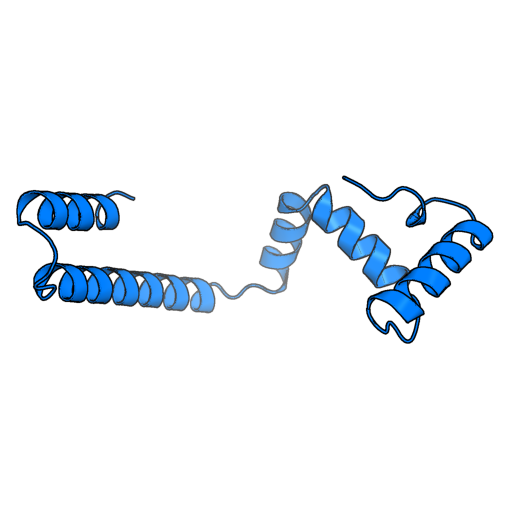4 ? -24.094 18.159 16.777 1.00 95.50 84 SER A O 1
ATOM 696 N N . TRP A 1 85 ? -22.430 17.593 15.381 1.00 96.62 85 TRP A N 1
ATOM 697 C CA . TRP A 1 85 ? -23.178 17.847 14.146 1.00 96.62 85 TRP A CA 1
ATOM 698 C C . TRP A 1 85 ? -23.951 16.625 13.632 1.00 96.62 85 TRP A C 1
ATOM 700 O O . TRP A 1 85 ? -24.834 16.776 12.792 1.00 96.62 85 TRP A O 1
ATOM 710 N N . MET A 1 86 ? -23.630 15.422 14.118 1.00 96.56 86 MET A N 1
ATOM 711 C CA . MET A 1 86 ? -24.303 14.183 13.719 1.00 96.56 86 MET A CA 1
ATOM 712 C C . MET A 1 86 ? -25.481 13.865 14.635 1.00 96.56 86 MET A 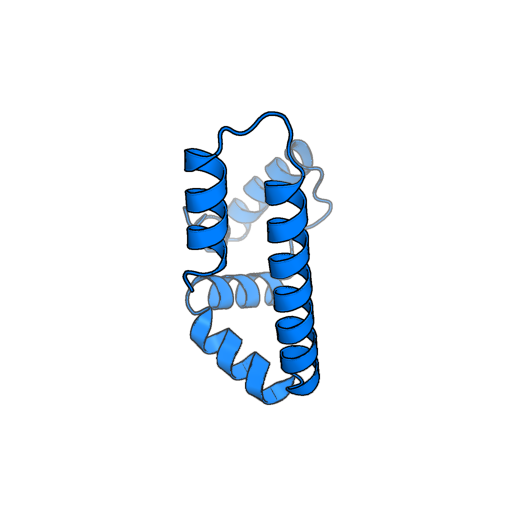C 1
ATOM 714 O O . MET A 1 86 ? -25.355 13.899 15.862 1.00 96.56 86 MET A O 1
ATOM 718 N N . ASP A 1 87 ? -26.602 13.465 14.039 1.00 96.81 87 ASP A N 1
ATOM 719 C CA . ASP A 1 87 ? -27.742 12.943 14.781 1.00 96.81 87 ASP A CA 1
ATOM 720 C C . ASP A 1 87 ? -27.443 11.551 15.391 1.00 96.81 87 ASP A C 1
ATOM 722 O O . ASP A 1 87 ? -26.542 10.836 14.929 1.00 96.81 87 ASP A O 1
ATOM 726 N N . PRO A 1 88 ? -28.191 11.129 16.428 1.00 96.12 88 PRO A N 1
ATOM 727 C CA . PRO A 1 88 ? -27.931 9.868 17.124 1.00 96.12 88 PRO A CA 1
ATOM 728 C C . PRO A 1 88 ? -28.020 8.616 16.238 1.00 96.12 88 PRO A C 1
ATOM 730 O O . PRO A 1 88 ? -27.264 7.665 16.447 1.00 96.12 88 PRO A O 1
ATOM 733 N N . VAL A 1 89 ? -28.913 8.606 15.241 1.00 96.75 89 VAL A N 1
ATOM 734 C CA . VAL A 1 89 ? -29.102 7.454 14.346 1.00 96.75 89 VAL A CA 1
ATOM 735 C C . VAL A 1 89 ? -27.888 7.308 13.432 1.00 96.75 89 VAL A C 1
ATOM 737 O O . VAL A 1 89 ? -27.316 6.220 13.327 1.00 96.75 89 VAL A O 1
ATOM 740 N N . SER A 1 90 ? -27.433 8.413 12.842 1.00 96.44 90 SER A N 1
ATOM 741 C CA . SER A 1 90 ? -26.236 8.450 12.000 1.00 96.44 90 SER A CA 1
ATOM 742 C C . SER A 1 90 ? -24.968 8.081 12.773 1.00 96.44 90 SER A C 1
ATOM 744 O O . SER A 1 90 ? -24.130 7.347 12.247 1.00 96.44 90 SER A O 1
ATOM 746 N N . LYS A 1 91 ? -24.829 8.519 14.035 1.00 96.69 91 LYS A N 1
ATOM 747 C CA . LYS A 1 91 ? -23.704 8.113 14.901 1.00 96.69 91 LYS A CA 1
ATOM 748 C C . LYS A 1 91 ? -23.675 6.608 15.132 1.00 96.69 91 LYS A C 1
ATOM 750 O O . LYS A 1 91 ? -22.635 5.982 14.948 1.00 96.69 91 LYS A O 1
ATOM 755 N N . SER A 1 92 ? -24.818 6.023 15.494 1.00 95.38 92 SER A N 1
ATOM 756 C CA . SER A 1 92 ? -24.926 4.578 15.710 1.00 95.38 92 SER A CA 1
ATOM 757 C C . SER A 1 92 ? -24.545 3.797 14.449 1.00 95.38 92 SER A C 1
ATOM 759 O O . SER A 1 92 ? -23.739 2.872 14.526 1.00 95.38 92 SER A O 1
ATOM 761 N N . LYS A 1 93 ? -25.027 4.229 13.276 1.00 96.25 93 LYS A N 1
ATOM 762 C CA . LYS A 1 93 ? -24.683 3.607 11.990 1.00 96.25 93 LYS A CA 1
ATOM 763 C C . LYS A 1 93 ? -23.216 3.764 11.600 1.00 96.25 93 LYS A C 1
ATOM 765 O O . LYS A 1 93 ? -22.636 2.842 11.031 1.00 96.25 93 LYS A O 1
ATOM 770 N N . ALA A 1 94 ? -22.600 4.899 11.912 1.00 95.44 94 ALA A N 1
ATOM 771 C CA . ALA A 1 94 ? -21.178 5.109 11.669 1.00 95.44 94 ALA A CA 1
ATOM 772 C C . ALA A 1 94 ? -20.306 4.198 12.550 1.00 95.44 94 ALA A C 1
ATOM 774 O O . ALA A 1 94 ? -19.354 3.609 12.043 1.00 95.44 94 ALA A O 1
ATOM 775 N N . ILE A 1 95 ? -20.659 4.028 13.828 1.00 94.69 95 ILE A N 1
ATOM 776 C CA . ILE A 1 95 ? -19.957 3.112 14.740 1.00 94.69 95 ILE A CA 1
ATOM 777 C C . ILE A 1 95 ? -20.142 1.658 14.288 1.00 94.69 95 ILE A C 1
ATOM 779 O O . ILE A 1 95 ? -19.157 0.935 14.169 1.00 94.69 95 ILE A O 1
ATOM 783 N N . GLU A 1 96 ? -21.371 1.255 13.943 1.00 95.44 96 GLU A N 1
ATOM 784 C CA . GLU A 1 96 ? -21.665 -0.078 13.393 1.00 95.44 96 GLU A CA 1
ATOM 785 C C . GLU A 1 96 ? -20.779 -0.382 12.175 1.00 95.44 96 GLU A C 1
ATOM 787 O O . GLU A 1 96 ? -20.195 -1.459 12.095 1.00 95.44 96 GLU A O 1
ATOM 792 N N . LYS A 1 97 ? -20.604 0.594 11.271 1.00 94.94 97 LYS A N 1
ATOM 793 C CA . LYS A 1 97 ? -19.768 0.453 10.072 1.00 94.94 97 LYS A CA 1
ATOM 794 C C . LYS A 1 97 ? -18.282 0.254 10.385 1.00 94.94 97 LYS A C 1
ATOM 796 O O . LYS A 1 97 ? -17.607 -0.470 9.663 1.00 94.94 97 LYS A O 1
ATOM 801 N N . VAL A 1 98 ? -17.761 0.901 11.426 1.00 93.31 98 VAL A N 1
ATOM 802 C CA . VAL A 1 98 ? -16.352 0.742 11.831 1.00 93.31 98 VAL A CA 1
ATOM 803 C C . VAL A 1 98 ? -16.117 -0.594 12.519 1.00 93.31 98 VAL A C 1
ATOM 805 O O . VAL A 1 98 ? -15.059 -1.193 12.343 1.00 93.31 98 VAL A O 1
ATOM 808 N N . SER A 1 99 ? -17.113 -1.091 13.251 1.00 85.00 99 SER A N 1
ATOM 809 C CA . SER A 1 99 ? -17.080 -2.427 13.848 1.00 85.00 99 SER A CA 1
ATOM 810 C C . SER A 1 99 ? -17.360 -3.544 12.832 1.00 85.00 99 SER A C 1
ATOM 812 O O . SER A 1 99 ? -16.985 -4.694 13.062 1.00 85.00 99 SER A O 1
ATOM 814 N N . SER A 1 100 ? -17.999 -3.236 11.698 1.00 81.81 100 SER A N 1
ATOM 815 C CA . SER A 1 100 ? -18.257 -4.193 10.625 1.00 81.81 100 SER A CA 1
ATOM 816 C C . SER A 1 100 ? -17.045 -4.319 9.696 1.00 81.81 100 SER A C 1
ATOM 818 O O . SER A 1 100 ? -16.969 -3.638 8.680 1.00 81.81 100 SER A O 1
ATOM 820 N N . LYS A 1 101 ? -16.146 -5.244 10.044 1.00 57.06 101 LYS A N 1
ATOM 821 C CA . LYS A 1 101 ? -15.121 -5.856 9.176 1.00 57.06 101 LYS A CA 1
ATOM 822 C C . LYS A 1 101 ? -14.140 -4.890 8.483 1.00 57.06 101 LYS A C 1
ATOM 824 O O . LYS A 1 101 ? -14.427 -4.423 7.362 1.00 57.06 101 LYS A O 1
#

Foldseek 3Di:
DDDCLVVDPPVSVVVVVVVCCVVVNDPDDDDPVVVVVVVCCVVPVVVVVVVCCVPPNDVVVVVVVVVVLVVVLVVVLVCLVPDPPDDPVVSVVVNVVSVVD